Protein AF-A0A533URZ1-F1 (afdb_monomer)

Sequence (149 aa):
MGDKHSFNTDITDGDELNEIEKIEKILSSGEKVLLVARESRLMPGGSAFTPNSVIATDRRVIIRDPYMLGLKADLIQEGVIEALPKDKAEELLEIIRRRMKATSTGEATSSIDTISIADEIEKLSKLKQNGILSEAEFQKMKQQLLEKM

Nearest PDB structures (foldseek):
  8r3l-assembly1_B  TM=5.093E-01  e=4.454E+00  Influenza A virus (A/Zhejiang/DTID-ZJU01/2013(H7N9))
  8fh3-assembly1_B  TM=6.165E-01  e=6.022E+00  Homo sapiens
  8vbx-assembly1_A  TM=5.702E-01  e=6.794E+00  Pectobacterium phage PhiM1

Mean predicted aligned error: 14.34 Å

pLDDT: mean 76.09, std 15.63, range [37.12, 93.69]

Structure (mmCIF, N/CA/C/O backbone):
data_AF-A0A533URZ1-F1
#
_entry.id   AF-A0A533URZ1-F1
#
loop_
_atom_site.group_PDB
_atom_site.id
_atom_site.type_symbol
_atom_site.label_atom_id
_atom_site.label_alt_id
_atom_site.label_comp_id
_atom_site.label_asym_id
_atom_site.label_entity_id
_atom_site.label_seq_id
_atom_site.pdbx_PDB_ins_code
_atom_site.Cartn_x
_atom_site.Cartn_y
_atom_site.Cartn_z
_atom_site.occupancy
_atom_site.B_iso_or_equiv
_atom_site.auth_seq_id
_atom_site.auth_comp_id
_atom_site.auth_asym_id
_atom_site.auth_atom_id
_atom_site.pdbx_PDB_model_num
ATOM 1 N N . MET A 1 1 ? 13.536 16.645 13.909 1.00 37.12 1 MET A N 1
ATOM 2 C CA . MET A 1 1 ? 12.868 15.442 14.443 1.00 37.12 1 MET A CA 1
ATOM 3 C C . MET A 1 1 ? 11.458 15.482 13.882 1.00 37.12 1 MET A C 1
ATOM 5 O O . MET A 1 1 ? 10.704 16.331 14.325 1.00 37.12 1 MET A O 1
ATOM 9 N N . GLY A 1 2 ? 11.178 14.747 12.804 1.00 42.25 2 GLY A N 1
ATOM 10 C CA . GLY A 1 2 ? 9.866 14.787 12.146 1.00 42.25 2 GLY A CA 1
ATOM 11 C C . GLY A 1 2 ? 8.844 13.986 12.943 1.00 42.25 2 GLY A C 1
ATOM 12 O O . GLY A 1 2 ? 9.191 12.926 13.468 1.00 42.25 2 GLY A O 1
ATOM 13 N N . ASP A 1 3 ? 7.632 14.520 13.062 1.00 46.34 3 ASP A N 1
ATOM 14 C CA . ASP A 1 3 ? 6.515 13.875 13.738 1.00 46.34 3 ASP A CA 1
ATOM 15 C C . ASP A 1 3 ? 6.284 12.483 13.152 1.00 46.34 3 ASP A C 1
ATOM 17 O O . ASP A 1 3 ? 6.120 12.291 11.947 1.00 46.34 3 ASP A O 1
ATOM 21 N N . LYS A 1 4 ? 6.334 11.476 14.021 1.00 58.25 4 LYS A N 1
ATOM 22 C CA . LYS A 1 4 ? 6.058 10.094 13.653 1.00 58.25 4 LYS A CA 1
ATOM 23 C C . LYS A 1 4 ? 4.541 10.004 13.487 1.00 58.25 4 LYS A C 1
ATOM 25 O O . LYS A 1 4 ? 3.848 9.838 14.488 1.00 58.25 4 LYS A O 1
ATOM 30 N N . HIS A 1 5 ? 4.032 10.189 12.267 1.00 58.16 5 HIS A N 1
ATOM 31 C CA . HIS A 1 5 ? 2.614 9.992 11.956 1.00 58.16 5 HIS A CA 1
ATOM 32 C C . HIS A 1 5 ? 2.208 8.602 12.461 1.00 58.16 5 HIS A C 1
ATOM 34 O O . HIS A 1 5 ? 2.674 7.575 11.966 1.00 58.16 5 HIS A O 1
ATOM 40 N N . SER A 1 6 ? 1.430 8.563 13.544 1.00 71.56 6 SER A N 1
ATOM 41 C CA . SER A 1 6 ? 0.984 7.313 14.147 1.00 71.56 6 SER A CA 1
ATOM 42 C C . SER A 1 6 ? -0.265 6.854 13.407 1.00 71.56 6 SER A C 1
ATOM 44 O O . SER A 1 6 ? -1.378 7.260 13.744 1.00 71.56 6 SER A O 1
ATOM 46 N N . PHE A 1 7 ? -0.088 6.035 12.376 1.00 83.25 7 PHE A N 1
ATOM 47 C CA . PHE A 1 7 ? -1.208 5.380 11.711 1.00 83.25 7 PHE A CA 1
ATOM 48 C C . PHE A 1 7 ? -1.841 4.352 12.656 1.00 83.25 7 PHE A C 1
ATOM 50 O O . PHE A 1 7 ? -1.139 3.666 13.401 1.00 83.25 7 PHE A O 1
ATOM 57 N N . ASN A 1 8 ? -3.167 4.215 12.619 1.00 92.50 8 ASN A N 1
ATOM 58 C CA . ASN A 1 8 ? -3.851 3.152 13.349 1.00 92.50 8 ASN A CA 1
ATOM 59 C C . ASN A 1 8 ? -3.638 1.823 12.610 1.00 92.50 8 ASN A C 1
ATOM 61 O O . ASN A 1 8 ? -4.419 1.450 11.735 1.00 92.50 8 ASN A O 1
ATOM 65 N N . THR A 1 9 ? -2.536 1.139 12.905 1.00 93.25 9 THR A N 1
ATOM 66 C CA . THR A 1 9 ? -2.163 -0.128 12.273 1.00 93.25 9 THR A CA 1
ATOM 67 C C . THR A 1 9 ? -1.184 -0.917 13.141 1.00 93.25 9 THR A C 1
ATOM 69 O O . THR A 1 9 ? -0.426 -0.331 13.911 1.00 93.25 9 THR A O 1
ATOM 72 N N . ASP A 1 10 ? -1.183 -2.243 12.988 1.00 92.25 10 ASP A N 1
ATOM 73 C CA . ASP A 1 10 ? -0.172 -3.125 13.592 1.00 92.25 10 ASP A CA 1
ATOM 74 C C . ASP A 1 10 ? 1.000 -3.405 12.620 1.00 92.25 10 ASP A C 1
ATOM 76 O O . ASP A 1 10 ? 1.914 -4.165 12.944 1.00 92.25 10 ASP A O 1
ATOM 80 N N . ILE A 1 11 ? 0.974 -2.818 11.414 1.00 90.44 11 ILE A N 1
ATOM 81 C CA . ILE A 1 11 ? 2.002 -2.980 10.377 1.00 90.44 11 ILE A CA 1
ATOM 82 C C . ILE A 1 11 ? 3.297 -2.286 10.805 1.00 90.44 11 ILE A C 1
ATOM 84 O O . ILE A 1 11 ? 3.300 -1.129 11.222 1.00 90.44 11 ILE A O 1
ATOM 88 N N . THR A 1 12 ? 4.417 -2.997 10.669 1.00 90.62 12 THR A N 1
ATOM 89 C CA . THR A 1 12 ? 5.757 -2.506 11.030 1.00 90.62 12 THR A CA 1
ATOM 90 C C . THR A 1 12 ? 6.707 -2.393 9.841 1.00 90.62 12 THR A C 1
ATOM 92 O O . THR A 1 12 ? 7.766 -1.777 9.970 1.00 90.62 12 THR A O 1
ATOM 95 N N . ASP A 1 13 ? 6.343 -2.958 8.686 1.00 90.12 13 ASP A N 1
ATOM 96 C CA . ASP A 1 13 ? 7.133 -2.860 7.463 1.00 90.12 13 ASP A CA 1
ATOM 97 C C . ASP A 1 13 ? 7.139 -1.406 6.965 1.00 90.12 13 ASP A C 1
ATOM 99 O O . ASP A 1 13 ? 6.094 -0.837 6.653 1.00 90.12 13 ASP A O 1
ATOM 103 N N . GLY A 1 14 ? 8.320 -0.781 6.919 1.00 88.00 14 GLY A N 1
ATOM 104 C CA . GLY A 1 14 ? 8.455 0.644 6.582 1.00 88.00 14 GLY A CA 1
ATOM 105 C C . GLY A 1 14 ? 7.963 0.984 5.178 1.00 88.00 14 GLY A C 1
ATOM 106 O O . GLY A 1 14 ? 7.541 2.100 4.891 1.00 88.00 14 GLY A O 1
ATOM 107 N N . ASP A 1 15 ? 7.994 -0.001 4.304 1.00 84.94 15 ASP A N 1
ATOM 108 C CA . ASP A 1 15 ? 7.692 0.119 2.902 1.00 84.94 15 ASP A CA 1
ATOM 109 C C . ASP A 1 15 ? 6.164 0.050 2.680 1.00 84.94 15 ASP A C 1
ATOM 111 O O . ASP A 1 15 ? 5.612 0.788 1.857 1.00 84.94 15 ASP A O 1
ATOM 115 N N . GLU A 1 16 ? 5.467 -0.775 3.461 1.00 88.69 16 GLU A N 1
ATOM 116 C CA . GLU A 1 16 ? 4.009 -0.753 3.612 1.00 88.69 16 GLU A CA 1
ATOM 117 C C . GLU A 1 16 ? 3.518 0.517 4.328 1.00 88.69 16 GLU A C 1
ATOM 119 O O . GLU A 1 16 ? 2.549 1.125 3.872 1.00 88.69 16 GLU A O 1
ATOM 124 N N . LEU A 1 17 ? 4.207 0.976 5.381 1.00 91.44 17 LEU A N 1
ATOM 125 C CA . LEU A 1 17 ? 3.881 2.230 6.081 1.00 91.44 17 LEU A CA 1
ATOM 126 C C . LEU A 1 17 ? 3.915 3.443 5.138 1.00 91.44 17 LEU A C 1
ATOM 128 O O . LEU A 1 17 ? 3.019 4.284 5.191 1.00 91.44 17 LEU A O 1
ATOM 132 N N . ASN A 1 18 ? 4.880 3.490 4.216 1.00 87.69 18 ASN A N 1
ATOM 133 C CA . ASN A 1 18 ? 4.948 4.529 3.185 1.00 87.69 18 ASN A CA 1
ATOM 134 C C . ASN A 1 18 ? 3.730 4.524 2.244 1.00 87.69 18 ASN A C 1
ATOM 136 O O . ASN A 1 18 ? 3.403 5.557 1.669 1.00 87.69 18 ASN A O 1
ATOM 140 N N . GLU A 1 19 ? 3.066 3.386 2.019 1.00 86.81 19 GLU A N 1
ATOM 141 C CA . GLU A 1 19 ? 1.821 3.372 1.235 1.00 86.81 19 GLU A CA 1
ATOM 142 C C . GLU A 1 19 ? 0.622 3.847 2.058 1.00 86.81 19 GLU A C 1
ATOM 144 O O . GLU A 1 19 ? -0.274 4.476 1.500 1.00 86.81 19 GLU A O 1
ATOM 149 N N . ILE A 1 20 ? 0.619 3.594 3.370 1.00 91.56 20 ILE A N 1
ATOM 150 C CA . ILE A 1 20 ? -0.424 4.087 4.280 1.00 91.56 20 ILE A CA 1
ATOM 151 C C . ILE A 1 20 ? -0.384 5.615 4.358 1.00 91.56 20 ILE A C 1
ATOM 153 O 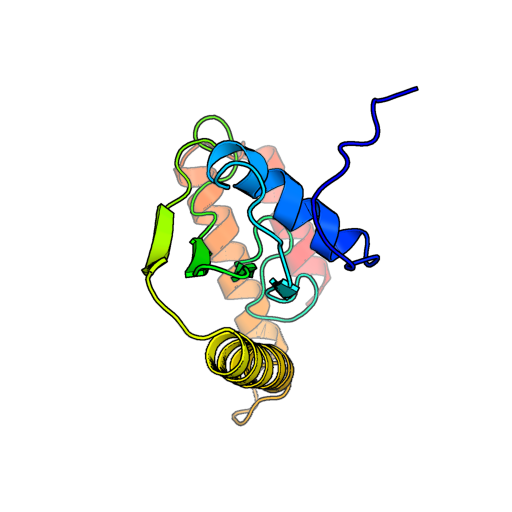O . ILE A 1 20 ? -1.431 6.254 4.275 1.00 91.56 20 ILE A O 1
ATOM 157 N N . GLU A 1 21 ? 0.809 6.209 4.427 1.00 89.44 21 GLU A N 1
ATOM 158 C CA . GLU A 1 21 ? 0.989 7.668 4.400 1.00 89.44 21 GLU A CA 1
ATOM 159 C C . GLU A 1 21 ? 0.315 8.306 3.174 1.00 89.44 21 GLU A C 1
ATOM 161 O O . GLU A 1 21 ? -0.360 9.329 3.276 1.00 89.44 21 GLU A O 1
ATOM 166 N N . LYS A 1 22 ? 0.403 7.654 2.008 1.00 86.19 22 LYS A N 1
ATOM 167 C CA . LYS A 1 22 ? -0.181 8.165 0.756 1.00 86.19 22 LYS A CA 1
ATOM 168 C C . LYS A 1 22 ? -1.708 8.189 0.754 1.00 86.19 22 LYS A C 1
ATOM 170 O O . LYS A 1 22 ? -2.275 8.916 -0.057 1.00 86.19 22 LYS A O 1
ATOM 175 N N . ILE A 1 23 ? -2.358 7.414 1.622 1.00 87.69 23 ILE A N 1
ATOM 176 C CA . ILE A 1 23 ? -3.821 7.351 1.740 1.00 87.69 23 ILE A CA 1
ATOM 177 C C . ILE A 1 23 ? -4.339 7.977 3.044 1.00 87.69 23 ILE A C 1
ATOM 179 O O . ILE A 1 23 ? -5.533 7.916 3.323 1.00 87.69 23 ILE A O 1
ATOM 183 N N . GLU A 1 24 ? -3.484 8.608 3.855 1.00 88.62 24 GLU A N 1
ATOM 184 C CA . GLU A 1 24 ? -3.871 9.154 5.166 1.00 88.62 24 GLU A CA 1
ATOM 185 C C . GLU A 1 24 ? -5.089 10.089 5.072 1.00 88.62 24 GLU A C 1
ATOM 187 O O . GLU A 1 24 ? -6.011 10.008 5.879 1.00 88.62 24 GLU A O 1
ATOM 192 N N . LYS A 1 25 ? -5.135 10.929 4.031 1.00 86.62 25 LYS A N 1
ATOM 193 C CA . LYS A 1 25 ? -6.191 11.936 3.828 1.00 86.62 25 LYS A CA 1
ATOM 194 C C . LYS A 1 25 ? -7.566 11.353 3.503 1.00 86.62 25 LYS A C 1
ATOM 196 O O . LYS A 1 25 ? -8.563 12.051 3.677 1.00 86.62 25 LYS A O 1
ATOM 201 N N . ILE A 1 26 ? -7.626 10.123 2.995 1.00 85.44 26 ILE A N 1
ATOM 202 C CA . ILE A 1 26 ? -8.889 9.471 2.625 1.00 85.44 26 ILE A CA 1
ATOM 203 C C . ILE A 1 26 ? -9.378 8.517 3.712 1.00 85.44 26 ILE A C 1
ATOM 205 O O . ILE A 1 26 ? -10.540 8.106 3.668 1.00 85.44 26 ILE A O 1
ATOM 209 N N . LEU A 1 27 ? -8.518 8.148 4.669 1.00 88.38 27 LEU A N 1
ATOM 210 C CA . LEU A 1 27 ? -8.893 7.306 5.797 1.00 88.38 27 LEU A CA 1
ATOM 211 C C . LEU A 1 27 ? -9.885 8.050 6.689 1.00 88.38 27 LEU A C 1
ATOM 213 O O . LEU A 1 27 ? -9.711 9.214 7.050 1.00 88.38 27 LEU A O 1
ATOM 217 N N . SER A 1 28 ? -10.949 7.354 7.065 1.00 89.06 28 SER A N 1
ATOM 218 C CA . SER A 1 28 ? -11.896 7.871 8.041 1.00 89.06 28 SER A CA 1
ATOM 219 C C . SER A 1 28 ? -11.257 7.899 9.427 1.00 89.06 28 SER A C 1
ATOM 221 O O . SER A 1 28 ? -10.416 7.064 9.758 1.00 89.06 28 SER A O 1
ATOM 223 N N . SER A 1 29 ? -11.715 8.807 10.291 1.00 89.81 29 SER A N 1
ATOM 224 C CA . SER A 1 29 ? -11.239 8.853 11.677 1.00 89.81 29 SER A CA 1
ATOM 225 C C . SER A 1 29 ? -11.374 7.481 12.361 1.00 89.81 29 SER A C 1
ATOM 227 O O . SER A 1 29 ? -12.406 6.799 12.253 1.00 89.81 29 SER A O 1
ATOM 229 N N . GLY A 1 30 ? -10.290 7.046 13.006 1.00 89.19 30 GLY A N 1
ATOM 230 C CA . GLY A 1 30 ? -10.183 5.754 13.682 1.00 89.19 30 GLY A CA 1
ATOM 231 C C . GLY A 1 30 ? -10.195 4.515 12.776 1.00 89.19 30 GLY A C 1
ATOM 232 O O . GLY A 1 30 ? -10.188 3.415 13.317 1.00 89.19 30 GLY A O 1
ATOM 233 N N . GLU A 1 31 ? -10.224 4.653 11.446 1.00 91.50 31 GLU A N 1
ATOM 234 C CA . GLU A 1 31 ? -10.110 3.520 10.512 1.00 91.50 31 GLU A CA 1
ATOM 235 C C . GLU A 1 31 ? -8.764 2.811 10.721 1.00 91.50 31 GLU A C 1
ATOM 237 O O . GLU A 1 31 ? -7.718 3.465 10.760 1.00 91.50 31 GLU A O 1
ATOM 242 N N . LYS A 1 32 ? -8.788 1.486 10.913 1.00 92.50 32 LYS A N 1
ATOM 243 C CA . LYS A 1 32 ? -7.581 0.693 11.176 1.00 92.50 32 LYS A CA 1
ATOM 244 C C . LYS A 1 32 ? -7.110 0.031 9.889 1.00 92.50 32 LYS A C 1
ATOM 246 O O . LYS A 1 32 ? -7.849 -0.756 9.302 1.00 92.50 32 LYS A O 1
ATOM 251 N N . VAL A 1 33 ? -5.866 0.280 9.483 1.00 93.06 33 VAL A N 1
ATOM 252 C CA . VAL A 1 33 ? -5.249 -0.446 8.363 1.00 93.06 33 VAL A CA 1
ATOM 253 C C . VAL A 1 33 ? -4.757 -1.797 8.863 1.00 93.06 33 VAL A C 1
ATOM 255 O O . VAL A 1 33 ? -4.000 -1.880 9.834 1.00 93.06 33 VAL A O 1
ATOM 258 N N . LEU A 1 34 ? -5.206 -2.860 8.204 1.00 92.06 34 LEU A N 1
ATOM 259 C CA . LEU A 1 34 ? -4.943 -4.239 8.602 1.00 92.06 34 LEU A CA 1
ATOM 260 C C . LEU A 1 34 ? -3.850 -4.878 7.747 1.00 92.06 34 LEU A C 1
ATOM 262 O O . LEU A 1 34 ? -3.027 -5.622 8.273 1.00 92.06 34 LEU A O 1
ATOM 266 N N . LEU A 1 35 ? -3.841 -4.600 6.440 1.00 90.69 35 LEU A N 1
ATOM 267 C CA . LEU A 1 35 ? -2.940 -5.236 5.480 1.00 90.69 35 LEU A CA 1
ATOM 268 C C . LEU A 1 35 ? -2.648 -4.314 4.291 1.00 90.69 35 LEU A C 1
ATOM 270 O O . LEU A 1 35 ? -3.528 -3.589 3.825 1.00 90.69 35 LEU A O 1
ATOM 274 N N . VAL A 1 36 ? -1.433 -4.418 3.750 1.00 90.12 36 VAL A N 1
ATOM 275 C CA . VAL A 1 36 ? -0.990 -3.708 2.543 1.00 90.12 36 VAL A CA 1
ATOM 276 C C . VAL A 1 36 ? -0.360 -4.696 1.564 1.00 90.12 36 VAL A C 1
ATOM 278 O O . VAL A 1 36 ? 0.421 -5.569 1.931 1.00 90.12 36 VAL A O 1
ATOM 281 N N . ALA A 1 37 ? -0.697 -4.591 0.289 1.00 88.06 37 ALA A N 1
ATOM 282 C CA . ALA A 1 37 ? -0.109 -5.390 -0.772 1.00 88.06 37 ALA A CA 1
ATOM 283 C C . ALA A 1 37 ? 0.388 -4.450 -1.871 1.00 88.06 37 ALA A C 1
ATOM 285 O O . ALA A 1 37 ? -0.345 -3.559 -2.294 1.00 88.06 37 ALA A O 1
ATOM 286 N N . ARG A 1 38 ? 1.638 -4.621 -2.311 1.00 85.38 38 ARG A N 1
ATOM 287 C CA . ARG A 1 38 ? 2.296 -3.708 -3.256 1.00 85.38 38 ARG A CA 1
ATOM 288 C C . ARG A 1 38 ? 2.801 -4.459 -4.473 1.00 85.38 38 ARG A C 1
ATOM 290 O O . ARG A 1 38 ? 3.300 -5.580 -4.354 1.00 85.38 38 ARG A O 1
ATOM 297 N N . GLU A 1 39 ? 2.706 -3.810 -5.620 1.00 81.75 39 GLU A N 1
ATOM 298 C CA . GLU A 1 39 ? 3.391 -4.228 -6.833 1.00 81.75 39 GLU A CA 1
ATOM 299 C C . GLU A 1 39 ? 4.918 -4.187 -6.641 1.00 81.75 39 GLU A C 1
ATOM 301 O O . GLU A 1 39 ? 5.456 -3.343 -5.918 1.00 81.75 39 GLU A O 1
ATOM 306 N N . SER A 1 40 ? 5.631 -5.120 -7.278 1.00 74.44 40 SER A N 1
ATOM 307 C CA . SER A 1 40 ? 7.090 -5.202 -7.176 1.00 74.44 40 SER A CA 1
ATOM 308 C C . SER A 1 40 ? 7.771 -3.989 -7.812 1.00 74.44 40 SER A C 1
ATOM 310 O O . SER A 1 40 ? 7.383 -3.538 -8.886 1.00 74.44 40 SER A O 1
ATOM 312 N N . ARG A 1 41 ? 8.840 -3.496 -7.176 1.00 70.25 41 ARG A N 1
ATOM 313 C CA . ARG A 1 41 ? 9.685 -2.407 -7.705 1.00 70.25 41 ARG A CA 1
ATOM 314 C C . ARG A 1 41 ? 10.913 -2.892 -8.478 1.00 70.25 41 ARG A C 1
ATOM 316 O O . ARG A 1 41 ? 11.584 -2.090 -9.114 1.00 70.25 41 ARG A O 1
ATOM 323 N N . LEU A 1 42 ? 11.238 -4.181 -8.367 1.00 67.50 42 LEU A N 1
ATOM 324 C CA . LEU A 1 42 ? 12.496 -4.762 -8.856 1.00 67.50 42 LEU A CA 1
ATOM 325 C C . LEU A 1 42 ? 12.299 -5.747 -10.012 1.00 67.50 42 LEU A C 1
ATOM 327 O O . LEU A 1 42 ? 13.265 -6.080 -10.689 1.00 67.50 42 LEU A O 1
ATOM 331 N N . MET A 1 43 ? 11.077 -6.247 -10.204 1.00 61.19 43 MET A N 1
ATOM 332 C CA . MET A 1 43 ? 10.790 -7.304 -11.173 1.00 61.19 43 MET A CA 1
ATOM 333 C C . MET A 1 43 ? 10.237 -6.729 -12.484 1.00 61.19 43 MET A C 1
ATOM 335 O O . MET A 1 43 ? 9.558 -5.698 -12.447 1.00 61.19 43 MET A O 1
ATOM 339 N N . PRO A 1 44 ? 10.481 -7.397 -13.628 1.00 48.41 44 PRO A N 1
ATOM 340 C CA . PRO A 1 44 ? 9.915 -7.008 -14.916 1.00 48.41 44 PRO A CA 1
ATOM 341 C C . PRO A 1 44 ? 8.390 -6.880 -14.848 1.00 48.41 44 PRO A C 1
ATOM 343 O O . PRO A 1 44 ? 7.718 -7.697 -14.220 1.00 48.41 44 PRO A O 1
ATOM 346 N N . GLY A 1 45 ? 7.844 -5.838 -15.476 1.00 57.12 45 GLY A N 1
ATOM 347 C CA . GLY A 1 45 ? 6.412 -5.520 -15.420 1.00 57.12 45 GLY A CA 1
ATOM 348 C C . GLY A 1 45 ? 5.963 -4.771 -14.160 1.00 57.12 45 GLY A C 1
ATOM 349 O O . GLY A 1 45 ? 4.869 -4.224 -14.177 1.00 57.12 45 GLY A O 1
ATOM 350 N N . GLY A 1 46 ? 6.808 -4.688 -13.128 1.00 59.38 46 GLY A N 1
ATOM 351 C CA . GLY A 1 46 ? 6.591 -3.861 -11.943 1.00 59.38 46 GLY A CA 1
ATOM 352 C C . GLY A 1 46 ? 6.962 -2.386 -12.144 1.00 59.38 46 GLY A C 1
ATOM 353 O O . GLY A 1 46 ? 7.463 -1.980 -13.197 1.00 59.38 46 GLY A O 1
ATOM 354 N N . SER A 1 47 ? 6.751 -1.563 -11.114 1.00 63.38 47 SER A N 1
ATOM 355 C CA . SER A 1 47 ? 7.026 -0.121 -11.160 1.00 63.38 47 SER A CA 1
ATOM 356 C C . SER A 1 47 ? 8.028 0.300 -10.090 1.00 63.38 47 SER A C 1
ATOM 358 O O . SER A 1 47 ? 7.741 0.272 -8.894 1.00 63.38 47 SER A O 1
ATOM 360 N N . ALA A 1 48 ? 9.213 0.740 -10.524 1.00 60.75 48 ALA A N 1
ATOM 361 C CA . ALA A 1 48 ? 10.279 1.201 -9.631 1.00 60.75 48 ALA A CA 1
ATOM 362 C C . ALA A 1 48 ? 9.935 2.511 -8.896 1.00 60.75 48 ALA A C 1
ATOM 364 O O . ALA A 1 48 ? 10.448 2.760 -7.804 1.00 60.75 48 ALA A O 1
ATOM 365 N N . PHE A 1 49 ? 9.060 3.337 -9.481 1.00 61.88 49 PHE A N 1
ATOM 366 C CA . PHE A 1 49 ? 8.765 4.690 -8.998 1.00 61.88 49 PHE A CA 1
ATOM 367 C C . PHE A 1 49 ? 7.311 4.875 -8.533 1.00 61.88 49 PHE A C 1
ATOM 369 O O . PHE A 1 49 ? 7.063 5.668 -7.626 1.00 61.88 49 PHE A O 1
ATOM 376 N N . THR A 1 50 ? 6.352 4.136 -9.101 1.00 66.56 50 THR A N 1
ATOM 377 C CA . THR A 1 50 ? 4.911 4.249 -8.802 1.00 66.56 50 THR A CA 1
ATOM 378 C C . THR A 1 50 ? 4.235 2.877 -8.745 1.00 66.56 50 THR A C 1
ATOM 380 O O . THR A 1 50 ? 3.474 2.534 -9.646 1.00 66.56 50 THR A O 1
ATOM 383 N N . PRO A 1 51 ? 4.523 2.050 -7.727 1.00 71.31 51 PRO A N 1
ATOM 384 C CA . PRO A 1 51 ? 3.869 0.753 -7.590 1.00 71.31 51 PRO A CA 1
ATOM 385 C C . PRO A 1 51 ? 2.379 0.920 -7.280 1.00 71.31 51 PRO A C 1
ATOM 387 O O . PRO A 1 51 ? 2.009 1.729 -6.420 1.00 71.31 51 PRO A O 1
ATOM 390 N N . ASN A 1 52 ? 1.543 0.117 -7.935 1.00 80.88 52 ASN A N 1
ATOM 391 C CA . ASN A 1 52 ? 0.155 -0.073 -7.529 1.00 80.88 52 ASN A CA 1
ATOM 392 C C . ASN A 1 52 ? 0.087 -0.700 -6.132 1.00 80.88 52 ASN A C 1
ATOM 394 O O . ASN A 1 52 ? 0.959 -1.492 -5.745 1.00 80.88 52 ASN A O 1
ATOM 398 N N . SER A 1 53 ? -0.960 -0.380 -5.372 1.00 85.94 53 SER A N 1
ATOM 399 C CA . SER A 1 53 ? -1.181 -0.995 -4.063 1.00 85.94 53 SER A CA 1
ATOM 400 C C . SER A 1 53 ? -2.646 -1.312 -3.785 1.00 85.94 53 SER A C 1
ATOM 402 O O . SER A 1 53 ? -3.560 -0.609 -4.210 1.00 85.94 53 SER A O 1
ATOM 404 N N . VAL A 1 54 ? -2.864 -2.413 -3.065 1.00 89.44 54 VAL A N 1
ATOM 405 C CA . VAL A 1 54 ? -4.167 -2.819 -2.530 1.00 89.44 54 VAL A CA 1
ATOM 406 C C . VAL A 1 54 ? -4.058 -2.845 -1.015 1.00 89.44 54 VAL A C 1
ATOM 408 O O . VAL A 1 54 ? -3.148 -3.465 -0.463 1.00 89.44 54 VAL A O 1
ATOM 411 N N . ILE A 1 55 ? -4.969 -2.156 -0.342 1.00 90.81 55 ILE A N 1
ATOM 412 C CA . ILE A 1 55 ? -4.911 -1.904 1.096 1.00 90.81 55 ILE A CA 1
ATOM 413 C C . ILE A 1 55 ? -6.247 -2.323 1.706 1.00 90.81 55 ILE A C 1
ATOM 415 O O . ILE A 1 55 ? -7.298 -1.921 1.213 1.00 90.81 55 ILE A O 1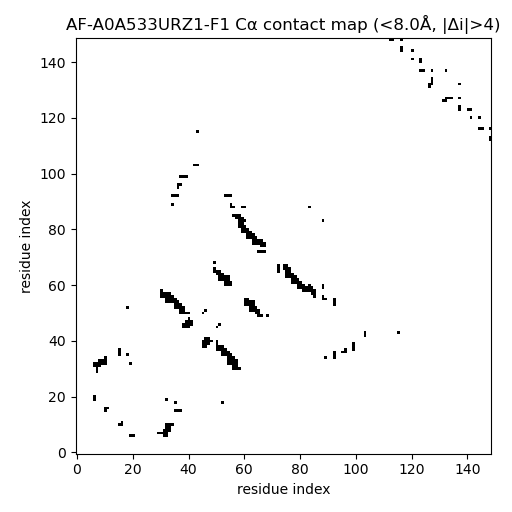
ATOM 419 N N . ALA A 1 56 ? -6.217 -3.126 2.769 1.00 92.25 56 ALA A N 1
ATOM 420 C CA . ALA A 1 56 ? -7.412 -3.474 3.536 1.00 92.25 56 ALA A CA 1
ATOM 421 C C . ALA A 1 56 ? -7.447 -2.760 4.877 1.00 92.25 56 ALA A C 1
ATOM 423 O O . ALA A 1 56 ? -6.464 -2.745 5.627 1.00 92.25 56 ALA A O 1
ATOM 424 N N . THR A 1 57 ? -8.628 -2.249 5.198 1.00 91.31 57 THR A N 1
ATOM 425 C CA . THR A 1 57 ? -8.963 -1.689 6.501 1.00 91.31 57 THR A CA 1
ATOM 426 C C . THR A 1 57 ? -10.027 -2.533 7.193 1.00 91.31 57 THR A C 1
ATOM 428 O O . THR A 1 57 ? -10.546 -3.501 6.635 1.00 91.31 57 THR A O 1
ATOM 431 N N . ASP A 1 58 ? -10.380 -2.161 8.418 1.00 89.19 58 ASP A N 1
ATOM 432 C CA . ASP A 1 58 ? -11.527 -2.717 9.138 1.00 89.19 58 ASP A CA 1
ATOM 433 C C . ASP A 1 58 ? -12.893 -2.328 8.533 1.00 89.19 58 ASP A C 1
ATOM 435 O O . ASP A 1 58 ? -13.926 -2.755 9.050 1.00 89.19 58 ASP A O 1
ATOM 439 N N . ARG A 1 59 ? -12.917 -1.534 7.449 1.00 87.75 59 ARG A N 1
ATOM 440 C CA . ARG A 1 59 ? -14.145 -1.015 6.817 1.00 87.75 59 ARG A CA 1
ATOM 441 C C . ARG A 1 59 ? -14.260 -1.313 5.319 1.00 87.75 59 ARG A C 1
ATOM 443 O O . ARG A 1 59 ? -15.377 -1.461 4.819 1.00 87.75 59 ARG A O 1
ATOM 450 N N . ARG A 1 60 ? -13.143 -1.339 4.586 1.00 87.12 60 ARG A N 1
ATOM 451 C CA . ARG A 1 60 ? -13.124 -1.373 3.112 1.00 87.12 60 ARG A CA 1
ATOM 452 C C . ARG A 1 60 ? -11.788 -1.848 2.548 1.00 87.12 60 ARG A C 1
ATOM 454 O O . ARG A 1 60 ? -10.782 -1.916 3.254 1.00 87.12 60 ARG A O 1
ATOM 461 N N . VAL A 1 61 ? -11.782 -2.129 1.246 1.00 88.81 61 VAL A N 1
ATOM 462 C CA . VAL A 1 61 ? -10.554 -2.305 0.457 1.00 88.81 61 VAL A CA 1
ATOM 463 C C . VAL A 1 61 ? -10.351 -1.097 -0.444 1.00 88.81 61 VAL A C 1
ATOM 465 O O . VAL A 1 61 ? -11.287 -0.641 -1.101 1.00 88.81 61 VAL A O 1
ATOM 468 N N . ILE A 1 62 ? -9.121 -0.597 -0.463 1.00 88.25 62 ILE A N 1
ATOM 469 C CA . ILE A 1 62 ? -8.668 0.549 -1.246 1.00 88.25 62 ILE A CA 1
ATOM 470 C C . ILE A 1 62 ? -7.698 0.025 -2.304 1.00 88.25 62 ILE A C 1
ATOM 472 O O . ILE A 1 62 ? -6.696 -0.614 -1.980 1.00 88.25 62 ILE A O 1
ATOM 476 N N . ILE A 1 63 ? -8.006 0.285 -3.569 1.00 86.44 63 ILE A N 1
ATOM 477 C CA . ILE A 1 63 ? -7.150 0.006 -4.720 1.00 86.44 63 ILE A CA 1
ATOM 478 C C . ILE A 1 63 ? -6.584 1.341 -5.175 1.00 86.44 63 ILE A C 1
ATOM 480 O O . ILE A 1 63 ? -7.334 2.227 -5.584 1.00 86.44 63 ILE A O 1
ATOM 484 N N . ARG A 1 64 ? -5.266 1.477 -5.090 1.00 82.62 64 ARG A N 1
ATOM 485 C CA . ARG A 1 64 ? -4.542 2.691 -5.436 1.00 82.62 64 ARG A CA 1
ATOM 486 C C . ARG A 1 64 ? -3.788 2.480 -6.740 1.00 82.62 64 ARG A C 1
ATOM 488 O O . ARG A 1 64 ? -2.847 1.682 -6.775 1.00 82.62 64 ARG A O 1
ATOM 495 N N . ASP A 1 65 ? -4.160 3.253 -7.755 1.00 76.00 65 ASP A N 1
ATOM 496 C CA . ASP A 1 65 ? -3.426 3.350 -9.014 1.00 76.00 65 ASP A CA 1
ATOM 497 C C . ASP A 1 65 ? -2.740 4.726 -9.121 1.00 76.00 65 ASP A C 1
ATOM 499 O O . ASP A 1 65 ? -3.397 5.757 -9.327 1.00 76.00 65 ASP A O 1
ATOM 503 N N . PRO A 1 66 ? -1.415 4.803 -8.903 1.00 66.12 66 PRO A N 1
ATOM 504 C CA . PRO A 1 66 ? -0.665 6.046 -9.018 1.00 66.12 66 PRO A CA 1
ATOM 505 C C . PRO A 1 66 ? -0.427 6.406 -10.494 1.00 66.12 66 PRO A C 1
ATOM 507 O O . PRO A 1 66 ? 0.695 6.313 -10.993 1.00 66.12 66 PRO A O 1
ATOM 510 N N . TYR A 1 67 ? -1.466 6.872 -11.189 1.00 57.00 67 TYR A N 1
ATOM 511 C CA . TYR A 1 67 ? -1.392 7.143 -12.628 1.00 57.00 67 TYR A CA 1
ATOM 512 C C . TYR A 1 67 ? -0.459 8.297 -13.045 1.00 57.00 67 TYR A C 1
ATOM 514 O O . TYR A 1 67 ? -0.212 8.440 -14.240 1.00 57.00 67 TYR A O 1
ATOM 522 N N . MET A 1 68 ? 0.098 9.126 -12.146 1.00 51.66 68 MET A N 1
ATOM 523 C CA . MET A 1 68 ? 0.991 10.228 -12.554 1.00 51.66 68 MET A CA 1
ATOM 524 C C . MET A 1 68 ? 2.099 10.574 -11.544 1.00 51.66 68 MET A C 1
ATOM 526 O O . MET A 1 68 ? 1.836 10.918 -10.395 1.00 51.66 68 MET A O 1
ATOM 530 N N . LEU A 1 69 ? 3.353 10.574 -12.017 1.00 53.28 69 LEU A N 1
ATOM 531 C CA . LEU A 1 69 ? 4.501 11.229 -11.371 1.00 53.28 69 LEU A CA 1
ATOM 532 C C . LEU A 1 69 ? 4.527 12.723 -11.735 1.00 53.28 69 LEU A C 1
ATOM 534 O O . LEU A 1 69 ? 4.408 13.072 -12.908 1.00 53.28 69 LEU A O 1
ATOM 538 N N . GLY A 1 70 ? 4.735 13.602 -10.747 1.00 57.59 70 GLY A N 1
ATOM 539 C CA . GLY A 1 70 ? 4.941 15.047 -10.942 1.00 57.59 70 GLY A CA 1
ATOM 540 C C . GLY A 1 70 ? 3.810 15.930 -10.398 1.00 57.59 70 GLY A C 1
ATOM 541 O O . GLY A 1 70 ? 3.118 15.555 -9.459 1.00 57.59 70 GLY A O 1
ATOM 542 N N . LEU A 1 71 ? 3.606 17.110 -11.003 1.00 48.12 71 LEU A N 1
ATOM 543 C CA . LEU A 1 71 ? 2.685 18.192 -10.576 1.00 48.12 71 LEU A CA 1
ATOM 544 C C . LEU A 1 71 ? 1.191 17.805 -10.461 1.00 48.12 71 LEU A C 1
ATOM 546 O O . LEU A 1 71 ? 0.363 18.644 -10.119 1.00 48.12 71 LEU A O 1
ATOM 550 N N . LYS A 1 72 ? 0.837 16.556 -10.778 1.00 49.69 72 LYS A N 1
ATOM 551 C CA . LYS A 1 72 ? -0.517 15.991 -10.705 1.00 49.69 72 LYS A CA 1
ATOM 552 C C . LYS A 1 72 ? -0.600 14.748 -9.809 1.00 49.69 72 LYS A C 1
ATOM 554 O O . LYS A 1 72 ? -1.578 14.017 -9.905 1.00 4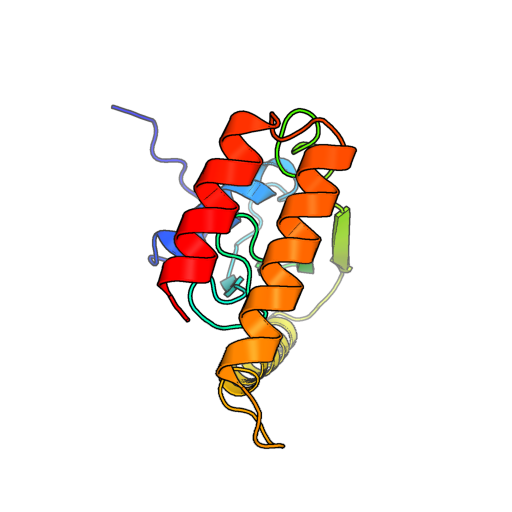9.69 72 LYS A O 1
ATOM 559 N N . ALA A 1 73 ? 0.398 14.509 -8.951 1.00 50.94 73 ALA A N 1
ATOM 560 C CA . ALA A 1 73 ? 0.411 13.390 -8.001 1.00 50.94 73 ALA A CA 1
ATOM 561 C C . ALA A 1 73 ? -0.814 13.366 -7.065 1.00 50.94 73 ALA A C 1
ATOM 563 O O . ALA A 1 73 ? -1.155 12.311 -6.545 1.00 50.94 73 ALA A O 1
ATOM 564 N N . ASP A 1 74 ? -1.498 14.502 -6.906 1.00 52.06 74 ASP A N 1
ATOM 565 C CA . ASP A 1 74 ? -2.750 14.618 -6.151 1.00 52.06 74 ASP A CA 1
ATOM 566 C C . ASP A 1 74 ? -3.970 14.008 -6.877 1.00 52.06 74 ASP A C 1
ATOM 568 O O . ASP A 1 74 ? -5.032 13.863 -6.278 1.00 52.06 74 ASP A O 1
ATOM 572 N N . LEU A 1 75 ? -3.845 13.633 -8.158 1.00 52.31 75 LEU A N 1
ATOM 573 C CA . LEU A 1 75 ? -4.879 12.944 -8.942 1.00 52.31 75 LEU A CA 1
ATOM 574 C C . LEU A 1 75 ? -4.640 11.428 -8.915 1.00 52.31 75 LEU A C 1
ATOM 576 O O . LEU A 1 75 ? -4.386 10.804 -9.946 1.00 52.31 75 LEU A O 1
ATOM 580 N N . ILE A 1 76 ? -4.669 10.839 -7.722 1.00 57.62 76 ILE A N 1
ATOM 581 C CA . ILE A 1 76 ? -4.660 9.382 -7.561 1.00 57.62 76 ILE A CA 1
ATOM 582 C C . ILE A 1 76 ? -6.050 8.879 -7.955 1.00 57.62 76 ILE A C 1
ATOM 584 O O . ILE A 1 76 ? -7.054 9.358 -7.426 1.00 57.62 76 ILE A O 1
ATOM 588 N N . GLN A 1 77 ? -6.123 7.935 -8.898 1.00 60.06 77 GLN A N 1
ATOM 589 C CA . GLN A 1 77 ? -7.378 7.242 -9.160 1.00 60.06 77 GLN A CA 1
ATOM 590 C C . GLN A 1 77 ? -7.492 6.086 -8.170 1.00 60.06 77 GLN A C 1
ATOM 592 O O . GLN A 1 77 ? -6.647 5.191 -8.130 1.00 60.06 77 GLN A O 1
ATOM 597 N N . GLU A 1 78 ? -8.533 6.137 -7.348 1.00 68.69 78 GLU A N 1
ATOM 598 C CA . GLU A 1 78 ? -8.750 5.170 -6.281 1.00 68.69 78 GLU A CA 1
ATOM 599 C C . GLU A 1 78 ? -10.063 4.429 -6.506 1.00 68.69 78 GLU A C 1
ATOM 601 O O . GLU A 1 78 ? -11.101 5.025 -6.805 1.00 68.69 78 GLU A O 1
ATOM 606 N N . GLY A 1 79 ? -10.007 3.108 -6.364 1.00 75.88 79 GLY A N 1
ATOM 607 C CA . GLY A 1 79 ? -11.180 2.252 -6.280 1.00 75.88 79 GLY A CA 1
ATOM 608 C C . GLY A 1 79 ? -11.424 1.869 -4.828 1.00 75.88 79 GLY A C 1
ATOM 609 O O . GLY A 1 79 ? -10.517 1.366 -4.168 1.00 75.88 79 GLY A O 1
ATOM 610 N N . VAL A 1 80 ? -12.642 2.074 -4.331 1.00 81.00 80 VAL A N 1
ATOM 611 C CA . VAL A 1 80 ? -13.032 1.668 -2.977 1.00 81.00 80 VAL A CA 1
ATOM 612 C C . VAL A 1 80 ? -14.124 0.613 -3.055 1.00 81.00 80 VAL A C 1
ATOM 614 O O . VAL A 1 80 ? -15.142 0.807 -3.716 1.00 81.00 80 VAL A O 1
ATOM 617 N N . ILE A 1 81 ? -13.919 -0.494 -2.345 1.00 81.56 81 ILE A N 1
ATOM 618 C CA . ILE A 1 81 ? -14.939 -1.518 -2.126 1.00 81.56 81 ILE A CA 1
ATOM 619 C C . ILE A 1 81 ? -15.417 -1.391 -0.680 1.00 81.56 81 ILE A C 1
ATOM 621 O O . ILE A 1 81 ? -14.707 -1.780 0.250 1.00 81.56 81 ILE A O 1
ATOM 625 N N . GLU A 1 82 ? -16.602 -0.813 -0.496 1.00 83.06 82 GLU A N 1
ATOM 626 C CA . GLU A 1 82 ? -17.214 -0.602 0.819 1.00 83.06 82 GLU A CA 1
ATOM 627 C C . GLU A 1 82 ? -17.913 -1.861 1.356 1.00 83.06 82 GLU A C 1
ATOM 629 O O . GLU A 1 82 ? -18.301 -2.747 0.594 1.00 83.06 82 GLU A O 1
ATOM 634 N N . ALA A 1 83 ? -18.103 -1.908 2.682 1.00 82.50 83 ALA A N 1
ATOM 635 C CA . ALA A 1 83 ? -18.836 -2.960 3.393 1.00 82.50 83 ALA A CA 1
ATOM 636 C C . ALA A 1 83 ? -18.268 -4.377 3.192 1.00 82.50 83 ALA A C 1
ATOM 638 O O . ALA A 1 83 ? -19.010 -5.354 3.067 1.00 82.50 83 ALA A O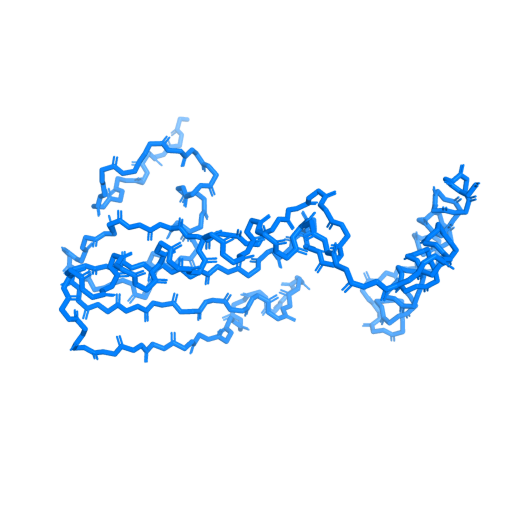 1
ATOM 639 N N . LEU A 1 84 ? -16.940 -4.496 3.192 1.00 75.12 84 LEU A N 1
ATOM 640 C CA . LEU A 1 84 ? -16.262 -5.781 3.094 1.00 75.12 84 LEU A CA 1
ATOM 641 C C . LEU A 1 84 ? -15.948 -6.334 4.497 1.00 75.12 84 LEU A C 1
ATOM 643 O O . LEU A 1 84 ? -15.239 -5.670 5.255 1.00 75.12 84 LEU A O 1
ATOM 647 N N . PRO A 1 85 ? -16.434 -7.537 4.862 1.00 80.56 85 PRO A N 1
ATOM 648 C CA . PRO A 1 85 ? -16.050 -8.187 6.111 1.00 80.56 85 PRO A CA 1
ATOM 649 C C . PRO A 1 85 ? -14.532 -8.355 6.217 1.00 80.56 85 PRO A C 1
ATOM 651 O O . PRO A 1 85 ? -13.866 -8.676 5.231 1.00 80.56 85 PRO A O 1
ATOM 654 N N . LYS A 1 86 ? -13.984 -8.156 7.421 1.00 78.31 86 LYS A N 1
ATOM 655 C CA . LYS A 1 86 ? -12.535 -8.180 7.673 1.00 78.31 86 LYS A CA 1
ATOM 656 C C . LYS A 1 86 ? -11.868 -9.469 7.182 1.00 78.31 86 LYS A C 1
ATOM 658 O O . LYS A 1 86 ? -10.860 -9.406 6.490 1.00 78.31 86 LYS A O 1
ATOM 663 N N . ASP A 1 87 ? -12.444 -10.620 7.505 1.00 82.19 87 ASP A N 1
ATOM 664 C CA . ASP A 1 87 ? -11.950 -11.937 7.090 1.00 82.19 87 ASP A CA 1
ATOM 665 C C . ASP A 1 87 ? -11.886 -12.073 5.559 1.00 82.19 87 ASP A C 1
ATOM 667 O O . ASP A 1 87 ? -10.933 -12.627 5.014 1.00 82.19 87 ASP A O 1
ATOM 671 N N . LYS A 1 88 ? -12.860 -11.495 4.848 1.00 82.44 88 LYS A N 1
ATOM 672 C CA . LYS A 1 88 ? -12.890 -11.472 3.379 1.00 82.44 88 LYS A CA 1
ATOM 673 C C . LYS A 1 88 ? -11.896 -10.500 2.774 1.00 82.44 88 LYS A C 1
ATOM 675 O O . LYS A 1 88 ? -11.318 -10.807 1.733 1.00 82.44 88 LYS A O 1
ATOM 680 N N . ALA A 1 89 ? -11.663 -9.366 3.422 1.00 77.25 89 ALA A N 1
ATOM 681 C CA . ALA A 1 89 ? -10.595 -8.455 3.036 1.00 77.25 89 ALA A CA 1
ATOM 682 C C . ALA A 1 89 ? -9.226 -9.144 3.149 1.00 77.25 89 ALA A C 1
ATOM 684 O O . ALA A 1 89 ? -8.437 -9.098 2.207 1.00 77.25 89 ALA A O 1
ATOM 685 N N . GLU A 1 90 ? -8.974 -9.841 4.258 1.00 82.31 90 GLU A N 1
ATOM 686 C CA . GLU A 1 90 ? -7.733 -10.586 4.486 1.00 82.31 90 GLU A CA 1
ATOM 687 C C . GLU A 1 90 ? -7.526 -11.693 3.444 1.00 82.31 90 GLU A C 1
ATOM 689 O O . GLU A 1 90 ? -6.465 -11.747 2.819 1.00 82.31 90 GLU A O 1
ATOM 694 N N . GLU A 1 91 ? -8.557 -12.501 3.181 1.00 83.25 91 GLU A N 1
ATOM 695 C CA . GLU A 1 91 ? -8.539 -13.554 2.157 1.00 83.25 91 GLU A CA 1
ATOM 696 C C . GLU A 1 91 ? -8.233 -12.985 0.758 1.00 83.25 91 GLU A C 1
ATOM 698 O O . GLU A 1 91 ? -7.360 -13.488 0.043 1.00 83.25 91 GLU A O 1
ATOM 703 N N . LEU A 1 92 ? -8.906 -11.895 0.368 1.00 82.25 92 LEU A N 1
ATOM 704 C CA . LEU A 1 92 ? -8.681 -11.235 -0.919 1.00 82.25 92 LEU A CA 1
ATOM 705 C C . LEU A 1 92 ? -7.259 -10.690 -1.037 1.00 82.25 92 LEU A C 1
ATOM 707 O O . LEU A 1 92 ? -6.612 -10.899 -2.068 1.00 82.25 92 LEU A O 1
ATOM 711 N N . LEU A 1 93 ? -6.741 -10.030 0.001 1.00 83.06 93 LEU A N 1
ATOM 712 C CA . LEU A 1 93 ? -5.371 -9.527 -0.030 1.00 83.06 93 LEU A CA 1
ATOM 713 C C . LEU A 1 93 ? -4.345 -10.649 -0.033 1.00 83.06 93 LEU A C 1
ATOM 715 O O . LEU A 1 93 ? -3.322 -10.496 -0.691 1.00 83.06 93 LEU A O 1
ATOM 719 N N . GLU A 1 94 ? -4.578 -11.768 0.644 1.00 83.81 94 GLU A N 1
ATOM 720 C CA . GLU A 1 94 ? -3.668 -12.909 0.579 1.00 83.81 94 GLU A CA 1
ATOM 721 C C . GLU A 1 94 ? -3.620 -13.495 -0.836 1.00 83.81 94 GLU A C 1
ATOM 723 O O . GLU A 1 94 ? -2.535 -13.728 -1.383 1.00 83.81 94 GLU A O 1
ATOM 728 N N . ILE A 1 95 ? -4.782 -13.653 -1.477 1.00 80.62 95 ILE A N 1
ATOM 729 C CA . ILE A 1 95 ? -4.870 -14.080 -2.877 1.00 80.62 95 ILE A CA 1
ATOM 730 C C . ILE A 1 95 ? -4.110 -13.101 -3.774 1.00 80.62 95 ILE A C 1
ATOM 732 O O . ILE A 1 95 ? -3.297 -13.540 -4.592 1.00 80.62 95 ILE A O 1
ATOM 736 N N . ILE A 1 96 ? -4.336 -11.796 -3.610 1.00 81.50 96 ILE A N 1
ATOM 737 C CA . ILE A 1 96 ? -3.690 -10.744 -4.400 1.00 81.50 96 ILE A CA 1
ATOM 738 C C . ILE A 1 96 ? -2.182 -10.719 -4.141 1.00 81.50 96 ILE A C 1
ATOM 740 O O . ILE A 1 96 ? -1.421 -10.740 -5.098 1.00 81.50 96 ILE A O 1
ATOM 744 N N . ARG A 1 97 ? -1.716 -10.782 -2.890 1.00 80.69 97 ARG A N 1
ATOM 745 C CA . ARG A 1 97 ? -0.289 -10.870 -2.529 1.00 80.69 97 ARG A CA 1
ATOM 746 C C . ARG A 1 97 ? 0.366 -12.089 -3.159 1.00 80.69 97 ARG A C 1
ATOM 748 O O . ARG A 1 97 ? 1.422 -11.966 -3.774 1.00 80.69 97 ARG A O 1
ATOM 755 N N . ARG A 1 98 ? -0.262 -13.263 -3.047 1.00 79.38 98 ARG A N 1
ATOM 756 C CA . ARG A 1 98 ? 0.246 -14.503 -3.643 1.00 79.38 98 ARG A CA 1
ATOM 757 C C . ARG A 1 98 ? 0.307 -14.396 -5.159 1.00 79.38 98 ARG A C 1
ATOM 759 O O . ARG A 1 98 ? 1.302 -14.814 -5.736 1.00 79.38 98 ARG A O 1
ATOM 766 N N . ARG A 1 99 ? -0.724 -13.842 -5.803 1.00 74.69 99 ARG A N 1
ATOM 767 C CA . ARG A 1 99 ? -0.740 -13.632 -7.254 1.00 74.69 99 ARG A CA 1
ATOM 768 C C . ARG A 1 99 ? 0.299 -12.599 -7.662 1.00 74.69 99 ARG A C 1
ATOM 770 O O . ARG A 1 99 ? 1.133 -12.954 -8.465 1.00 74.69 99 ARG A O 1
ATOM 777 N N . MET A 1 100 ? 0.366 -11.421 -7.047 1.00 68.62 100 MET A N 1
ATOM 778 C CA . MET A 1 100 ? 1.407 -10.417 -7.316 1.00 68.62 100 MET A CA 1
ATOM 779 C C . MET A 1 100 ? 2.822 -10.981 -7.132 1.00 68.62 100 MET A C 1
ATOM 781 O O . MET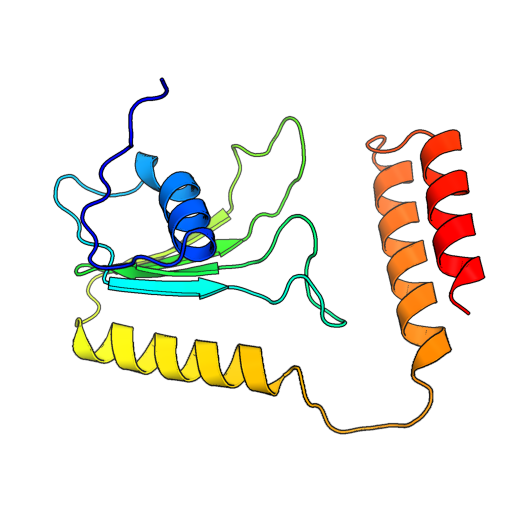 A 1 100 ? 3.712 -10.692 -7.928 1.00 68.62 100 MET A O 1
ATOM 785 N N . LYS A 1 101 ? 3.022 -11.864 -6.148 1.00 68.69 101 LYS A N 1
ATOM 786 C CA . LYS A 1 101 ? 4.278 -12.599 -5.964 1.00 68.69 101 LYS A CA 1
ATOM 787 C C . LYS A 1 101 ? 4.500 -13.694 -7.020 1.00 68.69 101 LYS A C 1
ATOM 789 O O . LYS A 1 101 ? 5.638 -13.924 -7.400 1.00 68.69 101 LYS A O 1
ATOM 794 N N . ALA A 1 102 ? 3.451 -14.360 -7.504 1.00 58.19 102 ALA A N 1
ATOM 795 C CA . ALA A 1 102 ? 3.532 -15.469 -8.460 1.00 58.19 102 ALA A CA 1
ATOM 796 C C . ALA A 1 102 ? 3.544 -15.028 -9.933 1.00 58.19 102 ALA A C 1
ATOM 798 O O . ALA A 1 102 ? 4.193 -15.681 -10.736 1.00 58.19 102 ALA A O 1
ATOM 799 N N . THR A 1 103 ? 2.933 -13.900 -10.306 1.00 49.06 103 THR A N 1
ATOM 800 C CA . THR A 1 103 ? 3.124 -13.267 -11.626 1.00 49.06 103 THR A CA 1
ATOM 801 C C . THR A 1 103 ? 4.567 -12.770 -11.809 1.00 49.06 103 THR A C 1
ATOM 803 O O . THR A 1 103 ? 4.958 -12.432 -12.917 1.00 49.06 103 THR A O 1
ATOM 806 N N . SER A 1 104 ? 5.376 -12.787 -10.739 1.00 52.62 104 SER A N 1
ATOM 807 C CA . SER A 1 104 ? 6.836 -12.609 -10.771 1.00 52.62 104 SER A CA 1
ATOM 808 C C . SER A 1 104 ? 7.611 -13.897 -11.133 1.00 52.62 104 SER A C 1
ATOM 810 O O . SER A 1 104 ? 8.835 -13.877 -11.205 1.00 52.62 104 SER A O 1
ATOM 812 N N . THR A 1 105 ? 6.925 -15.020 -11.370 1.00 47.75 105 THR A N 1
ATOM 813 C CA . THR A 1 105 ? 7.470 -16.309 -11.841 1.00 47.75 105 THR A CA 1
ATOM 814 C C . THR A 1 105 ? 6.507 -16.880 -12.892 1.00 47.75 105 THR A C 1
ATOM 816 O O . THR A 1 105 ? 5.536 -17.544 -12.541 1.00 47.75 105 THR A O 1
ATOM 819 N N . GLY A 1 106 ? 6.708 -16.533 -14.169 1.00 50.22 106 GLY A N 1
ATOM 820 C CA . GLY A 1 106 ? 5.742 -16.783 -15.252 1.00 50.22 106 GLY A CA 1
ATOM 821 C C . GLY A 1 106 ? 5.861 -18.121 -15.993 1.00 50.22 106 GLY A C 1
ATOM 822 O O . GLY A 1 106 ? 6.725 -18.934 -15.690 1.00 50.22 106 GLY A O 1
ATOM 823 N N . GLU A 1 107 ? 5.019 -18.277 -17.022 1.00 43.72 107 GLU A N 1
ATOM 824 C CA . GLU A 1 107 ? 5.127 -19.209 -18.166 1.00 43.72 107 GLU A CA 1
ATOM 825 C C . GLU A 1 107 ? 4.403 -18.537 -19.362 1.00 43.72 107 GLU A C 1
ATOM 827 O O . GLU A 1 107 ? 3.321 -17.995 -19.149 1.00 43.72 107 GLU A O 1
ATOM 832 N N . ALA A 1 108 ? 4.843 -18.463 -20.630 1.00 44.44 108 ALA A N 1
ATOM 833 C CA . ALA A 1 108 ? 6.021 -18.853 -21.431 1.00 44.44 108 ALA A CA 1
ATOM 834 C C . ALA A 1 108 ? 6.067 -17.853 -22.639 1.00 44.44 108 ALA A C 1
ATOM 836 O O . ALA A 1 108 ? 5.020 -17.317 -22.988 1.00 44.44 108 ALA A O 1
ATOM 837 N N . THR A 1 109 ? 7.164 -17.453 -23.300 1.00 37.41 109 THR A N 1
ATOM 838 C CA . THR A 1 109 ? 8.196 -18.225 -24.018 1.00 37.41 109 THR A CA 1
ATOM 839 C C . THR A 1 109 ? 9.458 -17.377 -24.296 1.00 37.41 109 THR A C 1
ATOM 841 O O . THR A 1 109 ? 9.375 -16.205 -24.645 1.00 37.41 109 THR A O 1
ATOM 844 N N . SER A 1 110 ? 10.618 -18.025 -24.183 1.00 43.06 110 SER A N 1
ATOM 845 C CA . SER A 1 110 ? 11.968 -17.722 -24.700 1.00 43.06 110 SER A CA 1
ATOM 846 C C . SER A 1 110 ? 12.165 -16.602 -25.754 1.00 43.06 110 SER A C 1
ATOM 848 O O . SER A 1 110 ? 12.162 -16.887 -26.951 1.00 43.06 110 SER A O 1
ATOM 850 N N . SER A 1 111 ? 12.467 -15.375 -25.300 1.00 45.22 111 SER A N 1
ATOM 851 C CA . SER A 1 111 ? 13.202 -14.312 -26.044 1.00 45.22 111 SER A CA 1
ATOM 852 C C . SER A 1 111 ? 13.531 -13.078 -25.159 1.00 4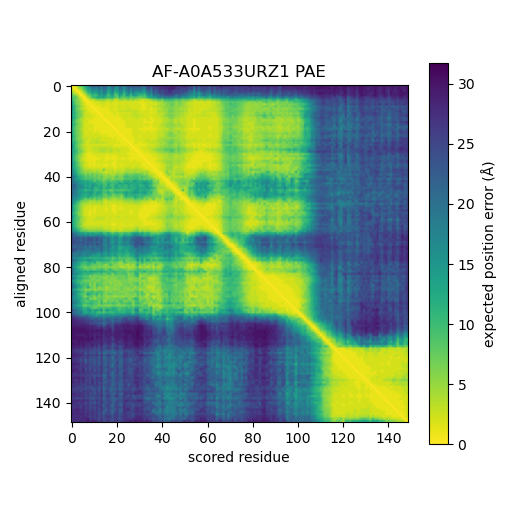5.22 111 SER A C 1
ATOM 854 O O . SER A 1 111 ? 13.505 -11.936 -25.612 1.00 45.22 111 SER A O 1
ATOM 856 N N . ILE A 1 112 ? 13.788 -13.299 -23.863 1.00 46.53 112 ILE A N 1
ATOM 857 C CA . ILE A 1 112 ? 13.408 -12.366 -22.783 1.00 46.53 112 ILE A CA 1
ATOM 858 C C . ILE A 1 112 ? 14.288 -11.111 -22.614 1.00 46.53 112 ILE A C 1
ATOM 860 O O . ILE A 1 112 ? 13.737 -10.071 -22.262 1.00 46.53 112 ILE A O 1
ATOM 864 N N . ASP A 1 113 ? 15.582 -11.106 -22.933 1.00 48.53 113 ASP A N 1
ATOM 865 C CA . ASP A 1 113 ? 16.398 -9.923 -22.584 1.00 48.53 113 ASP A CA 1
ATOM 866 C C . ASP A 1 113 ? 16.175 -8.718 -23.519 1.00 48.53 113 ASP A C 1
ATOM 868 O O . ASP A 1 113 ? 16.302 -7.564 -23.116 1.00 48.53 113 ASP A O 1
ATOM 872 N N . THR A 1 114 ? 15.750 -8.958 -24.763 1.00 48.62 114 THR A N 1
ATOM 873 C CA . THR A 1 114 ? 15.577 -7.881 -25.760 1.00 48.62 114 THR A CA 1
ATOM 874 C C . THR A 1 114 ? 14.193 -7.227 -25.734 1.00 48.62 114 THR A C 1
ATOM 876 O O . THR A 1 114 ? 14.067 -6.057 -26.096 1.00 48.62 114 THR A O 1
ATOM 879 N N . ILE A 1 115 ? 13.163 -7.944 -25.264 1.00 51.16 115 ILE A N 1
ATOM 880 C CA . ILE A 1 115 ? 11.783 -7.432 -25.212 1.00 51.16 115 ILE A CA 1
ATOM 881 C C . ILE A 1 115 ? 11.613 -6.464 -24.027 1.00 51.16 115 ILE A C 1
ATOM 883 O O . ILE A 1 115 ? 11.018 -5.403 -24.195 1.00 51.16 115 ILE A O 1
ATOM 887 N N . SER A 1 116 ? 12.232 -6.746 -22.870 1.00 68.69 116 SER A N 1
ATOM 888 C CA . SER A 1 116 ? 12.140 -5.873 -21.682 1.00 68.69 116 SER A CA 1
ATOM 889 C C . SER A 1 116 ? 12.735 -4.480 -21.922 1.00 68.69 116 SER A C 1
ATOM 891 O O . SER A 1 116 ? 12.172 -3.472 -21.500 1.00 68.69 116 SER A O 1
ATOM 893 N N . ILE A 1 117 ? 13.863 -4.403 -22.635 1.00 79.12 117 ILE A N 1
ATOM 894 C CA . ILE A 1 117 ? 14.570 -3.134 -22.867 1.00 79.12 117 ILE A CA 1
ATOM 895 C C . ILE A 1 117 ? 13.834 -2.270 -23.898 1.00 79.12 117 ILE A C 1
ATOM 897 O O . ILE A 1 117 ? 13.787 -1.047 -23.756 1.00 79.12 117 ILE A O 1
ATOM 901 N N . ALA A 1 118 ? 13.204 -2.884 -24.904 1.00 77.25 118 ALA A N 1
ATOM 902 C CA . ALA A 1 118 ? 12.391 -2.163 -25.881 1.00 77.25 118 ALA A CA 1
ATOM 903 C C . ALA A 1 118 ? 11.178 -1.479 -25.222 1.00 77.25 118 ALA A C 1
ATOM 905 O O . ALA A 1 118 ? 10.950 -0.287 -25.456 1.00 77.25 118 ALA A O 1
ATOM 906 N N . ASP A 1 119 ? 10.470 -2.190 -24.341 1.00 79.44 119 ASP A N 1
ATOM 907 C CA . ASP A 1 119 ? 9.314 -1.660 -23.608 1.00 79.44 119 ASP A CA 1
ATOM 908 C C . ASP A 1 119 ? 9.709 -0.505 -22.669 1.00 79.44 119 ASP A C 1
ATOM 910 O O . ASP A 1 119 ? 9.000 0.501 -22.548 1.00 79.44 119 ASP A O 1
ATOM 914 N N . GLU A 1 120 ? 10.870 -0.605 -22.016 1.00 80.94 120 GLU A N 1
ATOM 915 C CA . GLU A 1 120 ? 11.405 0.466 -21.168 1.00 80.94 120 GLU A CA 1
ATOM 916 C C . GLU A 1 120 ? 11.806 1.707 -21.981 1.00 80.94 120 GLU A C 1
ATOM 918 O O . GLU A 1 120 ? 11.493 2.835 -21.582 1.00 80.94 120 GLU A O 1
ATOM 923 N N . ILE A 1 121 ? 12.414 1.530 -23.159 1.00 87.31 121 ILE A N 1
ATOM 924 C CA . ILE A 1 121 ? 12.720 2.639 -24.076 1.00 87.31 121 ILE A CA 1
ATOM 925 C C . ILE A 1 121 ? 11.429 3.297 -24.592 1.00 87.31 121 ILE A C 1
ATOM 927 O O . ILE A 1 121 ? 11.382 4.526 -24.727 1.00 87.31 121 ILE A O 1
ATOM 931 N N . GLU A 1 122 ? 10.362 2.531 -24.835 1.00 85.75 122 GLU A N 1
ATOM 932 C CA . GLU A 1 122 ? 9.058 3.081 -25.223 1.00 85.75 122 GLU A CA 1
ATOM 933 C C . GLU A 1 122 ? 8.449 3.942 -24.104 1.00 85.75 122 GLU A C 1
ATOM 935 O O . GLU A 1 122 ? 7.964 5.050 -24.362 1.00 85.75 122 GLU A O 1
ATOM 940 N N . LYS A 1 123 ? 8.530 3.492 -22.845 1.00 85.75 123 LYS A N 1
ATOM 941 C CA . LYS A 1 123 ? 8.099 4.283 -21.679 1.00 85.75 123 LYS A CA 1
ATOM 942 C C . LYS A 1 123 ? 8.896 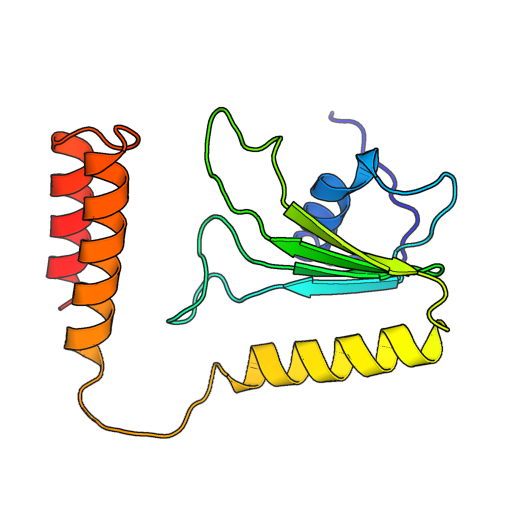5.584 -21.557 1.00 85.75 123 LYS A C 1
ATOM 944 O O . LYS A 1 123 ? 8.295 6.648 -21.413 1.00 85.75 123 LYS A O 1
ATOM 949 N N . LEU A 1 124 ? 10.224 5.531 -21.695 1.00 85.75 124 LEU A N 1
ATOM 950 C CA . LEU A 1 124 ? 11.075 6.728 -21.699 1.00 85.75 124 LEU A CA 1
ATOM 951 C C . LEU A 1 124 ? 10.703 7.694 -22.841 1.00 85.75 124 LEU A C 1
ATOM 953 O O . LEU A 1 124 ? 10.676 8.910 -22.643 1.00 85.75 124 LEU A O 1
ATOM 957 N N . SER A 1 125 ? 10.363 7.165 -24.021 1.00 86.38 125 SER A N 1
ATOM 958 C CA . SER A 1 125 ? 9.936 7.963 -25.178 1.00 86.38 125 SER A CA 1
ATOM 959 C C . SER A 1 125 ? 8.625 8.701 -24.899 1.00 86.38 125 SER A C 1
ATOM 961 O O . SER A 1 125 ? 8.518 9.894 -25.190 1.00 86.38 125 SER A O 1
ATOM 963 N N . LYS A 1 126 ? 7.654 8.036 -24.260 1.00 88.12 126 LYS A N 1
ATOM 964 C CA . LYS A 1 126 ? 6.388 8.659 -23.833 1.00 88.12 126 LYS A CA 1
ATOM 965 C C . LYS A 1 126 ? 6.624 9.773 -22.808 1.00 88.12 126 LYS A C 1
ATOM 967 O O . LYS A 1 126 ? 6.030 10.841 -22.923 1.00 88.12 126 LYS A O 1
ATOM 972 N N . LEU A 1 127 ? 7.536 9.576 -21.854 1.00 80.31 127 LEU A N 1
ATOM 973 C CA . LEU A 1 127 ? 7.888 10.600 -20.860 1.00 80.31 127 LEU A CA 1
ATOM 974 C C . LEU A 1 127 ? 8.547 11.837 -21.493 1.00 80.31 127 LEU A C 1
ATOM 976 O O . LEU A 1 127 ? 8.221 12.963 -21.115 1.00 80.31 127 LEU A O 1
ATOM 980 N N . LYS A 1 128 ? 9.418 11.641 -22.490 1.00 90.19 128 LYS A N 1
ATOM 981 C CA . LYS A 1 128 ? 9.997 12.734 -23.287 1.00 90.19 128 LYS A CA 1
ATOM 982 C C . LYS A 1 128 ? 8.927 13.479 -24.093 1.00 90.19 128 LYS A C 1
ATOM 984 O O . LYS A 1 128 ? 8.887 14.704 -24.061 1.00 90.19 128 LYS A O 1
ATOM 989 N N . GLN A 1 129 ? 8.055 12.762 -24.809 1.00 84.12 129 GLN A N 1
ATOM 990 C CA . GLN A 1 129 ? 6.981 13.371 -25.615 1.00 84.12 129 GLN A CA 1
ATOM 991 C C . GLN A 1 129 ? 6.017 14.202 -24.764 1.00 84.12 129 GLN A C 1
ATOM 993 O O . GLN A 1 129 ? 5.557 15.255 -25.198 1.00 84.12 129 GLN A O 1
ATOM 998 N N . ASN A 1 130 ? 5.773 13.764 -23.529 1.00 85.56 130 ASN A N 1
ATOM 999 C CA . ASN A 1 130 ? 4.930 14.468 -22.568 1.00 85.56 130 ASN A CA 1
ATOM 1000 C C . ASN A 1 130 ? 5.651 15.628 -21.854 1.00 85.56 130 ASN A C 1
ATOM 1002 O O . ASN A 1 130 ? 5.067 16.249 -20.968 1.00 85.56 130 ASN A O 1
ATOM 1006 N N . GLY A 1 131 ? 6.910 15.913 -22.205 1.00 82.31 131 GLY A N 1
ATOM 1007 C CA . GLY A 1 131 ? 7.699 17.011 -21.639 1.00 82.31 131 GLY A CA 1
ATOM 1008 C C . GLY A 1 131 ? 8.151 16.797 -20.192 1.00 82.31 131 GLY A C 1
ATOM 1009 O O . GLY A 1 131 ? 8.590 17.749 -19.554 1.00 82.31 131 GLY A O 1
ATOM 1010 N N . ILE A 1 132 ? 8.038 15.572 -19.667 1.00 87.94 132 ILE A N 1
ATOM 1011 C CA . ILE A 1 132 ? 8.460 15.215 -18.302 1.00 87.94 132 ILE A CA 1
ATOM 1012 C C . ILE A 1 132 ? 9.981 15.044 -18.243 1.00 87.94 132 ILE A C 1
ATOM 1014 O O . ILE A 1 132 ? 10.603 15.402 -17.247 1.00 87.94 132 ILE A O 1
ATOM 1018 N N . LEU A 1 133 ? 10.573 14.508 -19.313 1.00 83.94 133 LEU A N 1
ATOM 1019 C CA . LEU A 1 133 ? 12.020 14.389 -19.478 1.00 83.94 133 LEU A CA 1
ATOM 1020 C C . LEU A 1 133 ? 12.509 15.363 -20.544 1.00 83.94 133 LEU A C 1
ATOM 1022 O O . LEU A 1 133 ? 11.917 15.468 -21.623 1.00 83.94 133 LEU A O 1
ATOM 1026 N N . SER A 1 134 ? 13.640 16.009 -20.278 1.00 90.12 134 SER A N 1
ATOM 1027 C CA . SER A 1 134 ? 14.406 16.685 -21.322 1.00 90.12 134 SER A CA 1
ATOM 1028 C C . SER A 1 134 ? 15.047 15.670 -22.279 1.00 90.12 134 SER A C 1
ATOM 1030 O O . SER A 1 134 ? 15.247 14.499 -21.944 1.00 90.12 134 SER A O 1
ATOM 1032 N N . GLU A 1 135 ? 15.430 16.120 -23.480 1.00 92.12 135 GLU A N 1
ATOM 1033 C CA . GLU A 1 135 ? 16.151 15.276 -24.447 1.00 92.12 135 GLU A CA 1
ATOM 1034 C C . GLU A 1 135 ? 17.414 14.657 -23.834 1.00 92.12 135 GLU A C 1
ATOM 1036 O O . GLU A 1 135 ? 17.692 13.477 -24.031 1.00 92.12 135 GLU A O 1
ATOM 1041 N N . ALA A 1 136 ? 18.170 15.447 -23.069 1.00 89.94 136 ALA A N 1
ATOM 1042 C CA . ALA A 1 136 ? 19.429 15.012 -22.479 1.00 89.94 136 ALA A CA 1
ATOM 1043 C C . ALA A 1 136 ? 19.222 13.903 -21.433 1.00 89.94 136 ALA A C 1
ATOM 1045 O O . ALA A 1 136 ? 19.977 12.930 -21.406 1.00 89.94 136 ALA A O 1
ATOM 1046 N N . GLU A 1 137 ? 18.183 14.018 -20.602 1.00 88.38 137 GLU A N 1
ATOM 1047 C CA . GLU A 1 137 ? 17.827 12.998 -19.607 1.00 88.38 137 GLU A CA 1
ATOM 1048 C C . GLU A 1 137 ? 17.350 11.710 -20.275 1.00 88.38 137 GLU A C 1
ATOM 1050 O O . GLU A 1 137 ? 17.796 10.624 -19.900 1.00 88.38 137 GLU A O 1
ATOM 1055 N N . PHE A 1 138 ? 16.523 11.832 -21.317 1.00 93.69 138 PHE A N 1
ATOM 1056 C CA . PHE A 1 138 ? 16.080 10.694 -22.116 1.00 93.69 138 PHE A CA 1
ATOM 1057 C C . PHE A 1 138 ? 17.266 9.930 -22.724 1.00 93.69 138 PHE A C 1
ATOM 1059 O O . PHE A 1 138 ? 17.343 8.710 -22.576 1.00 93.69 138 PHE A O 1
ATOM 1066 N N . GLN A 1 139 ? 18.216 10.624 -23.362 1.00 92.38 139 GLN A N 1
ATOM 1067 C CA . GLN A 1 139 ? 19.381 9.975 -23.978 1.00 92.38 139 GLN A CA 1
ATOM 1068 C C . GLN A 1 139 ? 20.281 9.297 -22.941 1.00 92.38 139 GLN A C 1
ATOM 1070 O O . GLN A 1 139 ? 20.721 8.168 -23.157 1.00 92.38 139 GLN A O 1
ATOM 1075 N N . LYS A 1 140 ? 20.511 9.942 -21.791 1.00 92.06 140 LYS A N 1
ATOM 1076 C CA . LYS A 1 140 ? 21.306 9.363 -20.702 1.00 92.06 140 LYS A CA 1
ATOM 1077 C C . LYS A 1 140 ? 20.680 8.069 -20.172 1.00 92.06 140 LYS A C 1
A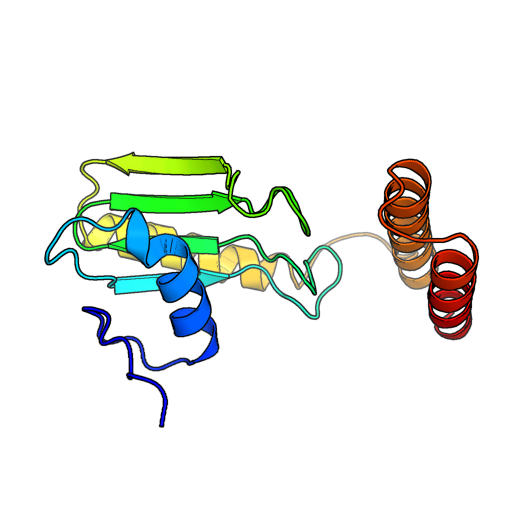TOM 1079 O O . LYS A 1 140 ? 21.378 7.068 -20.043 1.00 92.06 140 LYS A O 1
ATOM 1084 N N . MET A 1 141 ? 19.376 8.076 -19.893 1.00 85.94 141 MET A N 1
ATOM 1085 C CA . MET A 1 141 ? 18.660 6.900 -19.383 1.00 85.94 141 MET A CA 1
ATOM 1086 C C . MET A 1 141 ? 18.565 5.783 -20.426 1.00 85.94 141 MET A C 1
ATOM 1088 O O . MET A 1 141 ? 18.782 4.619 -20.101 1.00 85.94 141 MET A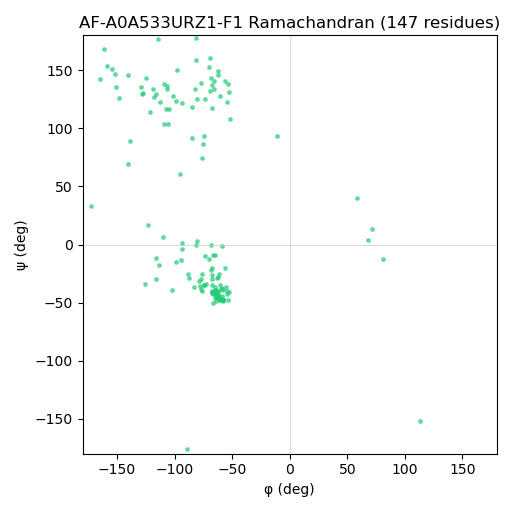 O 1
ATOM 1092 N N . LYS A 1 142 ? 18.314 6.129 -21.694 1.00 91.25 142 LYS A N 1
ATOM 1093 C CA . LYS A 1 142 ? 18.315 5.172 -22.807 1.00 91.25 142 LYS A CA 1
ATOM 1094 C C . LYS A 1 142 ? 19.671 4.475 -22.948 1.00 91.25 142 LYS A C 1
ATOM 1096 O O . LYS A 1 142 ? 19.710 3.262 -23.116 1.00 91.25 142 LYS A O 1
ATOM 1101 N N . GLN A 1 143 ? 20.769 5.225 -22.861 1.00 90.00 143 GLN A N 1
ATOM 1102 C CA . GLN A 1 143 ? 22.121 4.672 -22.952 1.00 90.00 143 GLN A CA 1
ATOM 1103 C C . GLN A 1 143 ? 22.402 3.677 -21.815 1.00 90.00 143 GLN A C 1
ATOM 1105 O O . GLN A 1 143 ? 22.888 2.582 -22.071 1.00 90.00 143 GLN A O 1
ATOM 1110 N N . GLN A 1 144 ? 22.003 4.007 -20.584 1.00 85.19 144 GLN A N 1
ATOM 1111 C CA . GLN A 1 144 ? 22.136 3.109 -19.429 1.00 85.19 144 GLN A CA 1
ATOM 1112 C C . GLN A 1 144 ? 21.324 1.814 -19.562 1.00 85.19 144 GLN A C 1
ATOM 1114 O O . GLN A 1 144 ? 21.698 0.802 -18.976 1.00 85.19 144 GLN A O 1
ATOM 1119 N N . LEU A 1 145 ? 20.202 1.841 -20.286 1.00 84.44 145 LEU A N 1
ATOM 1120 C CA . LEU A 1 145 ? 19.418 0.638 -20.575 1.00 84.44 145 LEU A CA 1
ATOM 1121 C C . LEU A 1 145 ? 20.068 -0.221 -21.657 1.00 84.44 145 LEU A C 1
ATOM 1123 O O . LEU A 1 145 ? 20.104 -1.438 -21.522 1.00 84.44 145 LEU A O 1
ATOM 1127 N N . LEU A 1 146 ? 20.620 0.402 -22.697 1.00 85.44 146 LEU A N 1
ATOM 1128 C CA . LEU A 1 146 ? 21.325 -0.311 -23.764 1.00 85.44 146 LEU A CA 1
ATOM 1129 C C . LEU A 1 146 ? 22.633 -0.948 -23.281 1.00 85.44 146 LEU A C 1
ATOM 1131 O O . LEU A 1 146 ? 23.021 -1.985 -23.796 1.00 85.44 146 LEU A O 1
ATOM 1135 N N . GLU A 1 147 ? 23.289 -0.370 -22.275 1.00 85.50 147 GLU A N 1
ATOM 1136 C CA . GLU A 1 147 ? 24.475 -0.955 -21.628 1.00 85.50 147 GLU A CA 1
ATOM 1137 C C . GLU A 1 147 ? 24.169 -2.200 -20.782 1.00 85.50 147 GLU A C 1
ATOM 1139 O O . GLU A 1 147 ? 25.093 -2.893 -20.362 1.00 85.50 147 GLU A O 1
ATOM 1144 N N . LYS A 1 148 ? 22.887 -2.471 -20.504 1.00 73.44 148 LYS A N 1
ATOM 1145 C CA . LYS A 1 148 ? 22.429 -3.680 -19.804 1.00 73.44 148 LYS A CA 1
ATOM 1146 C C . LYS A 1 148 ? 22.025 -4.813 -20.757 1.00 73.44 148 LYS A C 1
ATOM 1148 O O . LYS A 1 148 ? 21.662 -5.876 -20.257 1.00 73.44 148 LYS A O 1
ATOM 1153 N N . MET A 1 149 ? 22.050 -4.575 -22.075 1.00 67.75 149 MET A N 1
ATOM 1154 C CA . MET A 1 149 ? 21.977 -5.630 -23.101 1.00 67.75 149 MET A CA 1
ATOM 1155 C C . MET A 1 149 ? 23.285 -6.414 -23.154 1.00 67.75 149 MET A C 1
ATOM 1157 O O . MET A 1 149 ? 23.205 -7.630 -23.428 1.00 67.75 149 MET A O 1
#

Radius of gyration: 18.24 Å; Cα contacts (8 Å, |Δi|>4): 174; chains: 1; bounding box: 43×37×40 Å

Foldseek 3Di:
DDDPPDAQEPDDPVVQVVVCVLCVVVDDVPWHWYDKAWADLPAQPANVPFIWMWTDTQFWIKTWGQPDDDPVSVPIDIDIDGPDHPVRSVVVRVVVNVVSVCVSPDDDDPDPLVVRLVVVLVVLVVCVVVVVDDPVRSVVVNVVSVVSD

Solvent-accessible surface area (backbone atoms only — not comparable to full-atom values): 8987 Å² total; per-residue (Å²): 134,80,82,76,80,80,68,56,52,88,78,78,56,68,73,54,49,57,54,49,62,77,44,52,89,76,54,57,91,89,54,35,47,74,48,72,36,69,48,47,53,84,48,90,94,43,29,76,87,53,44,39,35,43,36,29,33,72,53,28,39,41,37,41,41,56,82,43,89,63,103,51,52,88,62,57,54,68,49,76,46,73,83,40,55,53,72,55,42,52,52,51,48,49,53,48,41,52,45,62,60,41,72,74,61,80,86,88,79,98,62,68,77,65,54,58,52,52,55,51,49,51,52,48,49,52,38,36,75,70,66,76,34,54,72,69,57,44,52,55,54,47,51,62,53,61,74,71,108

Secondary structure (DSSP, 8-state):
-------SB----HHHHHHHHHTGGGSPTTPPEEEEEE--SSSTTS-SSS--EEEEESSEEEEEE----STTTT--EEEEEES--HHHHHHHHHHHHHHHHHTTS----S-HHHHHHHHHHHHHHHHHHTTSS-HHHHHHHHHHHHTT-